Protein AF-A0AA95S4E1-F1 (afdb_monomer_lite)

Radius of gyration: 19.82 Å; chains: 1; bounding box: 50×32×58 Å

Foldseek 3Di:
DPQFKKAFCACVVNVVWAAHQDIWGFPDADPVQQWTWTQTPVRDIDIDHVVRIDRVNDGAKAWDDKDWPDDDDPPLLAQDWTKMKTAIPVRWIKIATEDEPSSLVSQLPPPDDPPNHDDDQQYDYFNDPDPVRVVVVCNVCRNRVNNPRNIGTDD

Secondary structure (DSSP, 8-state):
----EEEES--GGGTTT--TT-EEEEEEEETTTTEEEEE-TTS-EEEEEGGGEETT-PPPP-EEEEEESS-----TT----EEEEEEETTS-EEEEEEE-HHHHHHHHT-TT-SSSS---TTEEE-S-SSHHHHHHHHHHHHHTT-TTTT-EEE-

pLDDT: mean 93.57, std 6.06, range [49.16, 98.38]

Structure (mmCIF, N/CA/C/O backbone):
data_AF-A0AA95S4E1-F1
#
_entry.id   AF-A0AA95S4E1-F1
#
loop_
_atom_site.group_PDB
_atom_site.id
_atom_site.type_symbol
_atom_site.label_atom_id
_atom_site.label_alt_id
_atom_site.label_comp_id
_atom_site.label_asym_id
_atom_site.label_entity_id
_atom_site.label_seq_id
_atom_site.pdbx_PDB_ins_code
_atom_site.Cartn_x
_atom_site.Cartn_y
_atom_site.Cartn_z
_atom_site.occupancy
_atom_site.B_iso_or_equiv
_atom_site.auth_seq_id
_atom_site.auth_comp_id
_atom_site.auth_asym_id
_atom_site.auth_atom_id
_atom_site.pdbx_PDB_model_num
ATOM 1 N N . MET A 1 1 ? -25.341 0.374 25.960 1.00 49.16 1 MET A N 1
ATOM 2 C CA . MET A 1 1 ? -24.012 0.769 25.452 1.00 49.16 1 MET A CA 1
ATOM 3 C C . MET A 1 1 ? -23.365 -0.457 24.851 1.00 49.16 1 MET A C 1
ATOM 5 O O . MET A 1 1 ? -23.233 -1.455 25.551 1.00 49.16 1 MET A O 1
ATOM 9 N N . ILE A 1 2 ? -23.026 -0.402 23.566 1.00 60.78 2 ILE A N 1
ATOM 10 C CA . ILE A 1 2 ? -22.248 -1.452 22.912 1.00 60.78 2 ILE A CA 1
ATOM 11 C C . ILE A 1 2 ? -20.802 -1.240 23.361 1.00 60.78 2 ILE A C 1
ATOM 13 O O . ILE A 1 2 ? -20.170 -0.269 22.970 1.00 60.78 2 ILE A O 1
ATOM 17 N N . ASN A 1 3 ? -20.281 -2.097 24.237 1.00 65.25 3 ASN A N 1
ATOM 18 C CA . ASN A 1 3 ? -18.915 -1.953 24.749 1.00 65.25 3 ASN A CA 1
ATOM 19 C C . ASN A 1 3 ? -17.916 -2.656 23.817 1.00 65.25 3 ASN A C 1
ATOM 21 O O . ASN A 1 3 ? -17.170 -3.540 24.230 1.00 65.25 3 ASN A O 1
ATOM 25 N N . LYS A 1 4 ? -17.988 -2.317 22.527 1.00 86.81 4 LYS A N 1
ATOM 26 C CA . LYS A 1 4 ? -17.186 -2.918 21.464 1.00 86.81 4 LYS A CA 1
ATOM 27 C C . LYS A 1 4 ? -16.252 -1.859 20.900 1.00 86.81 4 LYS A C 1
ATOM 29 O O . LYS A 1 4 ? -16.695 -0.766 20.550 1.00 86.81 4 LYS A O 1
ATOM 34 N N . ASN A 1 5 ? -14.975 -2.200 20.806 1.00 92.56 5 ASN A N 1
ATOM 35 C CA . ASN A 1 5 ? -14.013 -1.411 20.057 1.00 92.56 5 ASN A CA 1
ATOM 36 C C . ASN A 1 5 ? -13.875 -1.985 18.645 1.00 92.56 5 ASN A C 1
ATOM 38 O O . ASN A 1 5 ? -14.090 -3.177 18.419 1.00 92.56 5 ASN A O 1
ATOM 42 N N . ILE A 1 6 ? -13.532 -1.119 17.701 1.00 95.75 6 ILE A N 1
ATOM 43 C CA . ILE A 1 6 ? -13.191 -1.480 16.325 1.00 95.75 6 ILE A CA 1
ATOM 44 C C . ILE A 1 6 ? -11.922 -0.737 15.924 1.00 95.75 6 ILE A C 1
ATOM 46 O O . ILE A 1 6 ? -11.652 0.348 16.438 1.00 95.75 6 ILE A O 1
ATOM 50 N N . VAL A 1 7 ? -11.131 -1.318 15.031 1.00 96.81 7 VAL A N 1
ATOM 51 C CA . VAL A 1 7 ? -9.879 -0.711 14.556 1.00 96.81 7 VAL A CA 1
ATOM 52 C C . VAL A 1 7 ? -10.110 -0.132 13.168 1.00 96.81 7 VAL A C 1
ATOM 54 O O . VAL A 1 7 ? -10.686 -0.808 12.322 1.00 96.81 7 VAL A O 1
ATOM 57 N N . CYS A 1 8 ? -9.695 1.112 12.925 1.00 96.81 8 CYS A N 1
ATOM 58 C CA . CYS A 1 8 ? -9.746 1.697 11.584 1.00 96.81 8 CYS A CA 1
ATOM 59 C C . CYS A 1 8 ? -8.775 0.952 10.663 1.00 96.81 8 CYS A C 1
ATOM 61 O O . CYS A 1 8 ? -7.567 0.967 10.888 1.00 96.81 8 CYS A O 1
ATOM 63 N N . ARG A 1 9 ? -9.319 0.297 9.640 1.00 96.19 9 ARG A N 1
ATOM 64 C CA . ARG A 1 9 ? -8.575 -0.406 8.598 1.00 96.19 9 ARG A CA 1
ATOM 65 C C . ARG A 1 9 ? -8.090 0.593 7.554 1.00 96.19 9 ARG A C 1
ATOM 67 O O . ARG A 1 9 ? -6.893 0.754 7.399 1.00 96.19 9 ARG A O 1
ATOM 74 N N . THR A 1 10 ? -8.989 1.326 6.905 1.00 96.56 10 THR A N 1
ATOM 75 C CA . THR A 1 10 ? -8.629 2.403 5.966 1.00 96.56 10 THR A CA 1
ATOM 76 C C . THR A 1 10 ? -9.422 3.665 6.297 1.00 96.56 10 THR A C 1
ATOM 78 O O . THR A 1 10 ? -10.640 3.583 6.477 1.00 96.56 10 THR A O 1
ATOM 81 N N . PRO A 1 11 ? -8.782 4.842 6.383 1.00 94.69 11 PRO A N 1
ATOM 82 C CA . PRO A 1 11 ? -9.493 6.086 6.594 1.00 94.69 11 PRO A CA 1
ATOM 83 C C . PRO A 1 11 ? -10.194 6.574 5.319 1.00 94.69 11 PRO A C 1
ATOM 85 O O . PRO A 1 11 ? -11.241 7.214 5.423 1.00 94.69 11 PRO A O 1
ATOM 88 N N . GLY A 1 12 ? -9.656 6.279 4.128 1.00 92.50 12 GLY A N 1
ATOM 89 C CA . GLY A 1 12 ? -10.152 6.776 2.845 1.00 92.50 12 GLY A CA 1
ATOM 90 C C . GLY A 1 12 ? -10.451 8.279 2.867 1.00 92.50 12 GLY A C 1
ATOM 91 O O . GLY A 1 12 ? -9.686 9.098 3.383 1.00 92.50 12 GLY A O 1
ATOM 92 N N . VAL A 1 13 ? -11.642 8.653 2.390 1.00 93.94 13 VAL A N 1
ATOM 93 C CA . VAL A 1 13 ? -12.132 10.048 2.394 1.00 93.94 13 VAL A CA 1
ATOM 94 C C . VAL A 1 13 ? -12.360 10.639 3.795 1.00 93.94 13 VAL A C 1
ATOM 96 O O . VAL A 1 13 ? -12.687 11.818 3.924 1.00 93.94 13 VAL A O 1
ATOM 99 N N . TYR A 1 14 ? -12.213 9.843 4.855 1.00 94.81 14 TYR A N 1
ATOM 100 C CA . TYR A 1 14 ? -12.428 10.240 6.244 1.00 94.81 14 TYR A CA 1
ATOM 101 C C . TYR A 1 14 ? -11.130 10.467 7.032 1.00 94.81 14 TYR A C 1
ATOM 103 O O . TYR A 1 14 ? -11.178 10.550 8.262 1.00 94.81 14 TYR A O 1
ATOM 111 N N . SER A 1 15 ? -9.989 10.616 6.356 1.00 92.69 15 SER A N 1
ATOM 112 C CA . SER A 1 15 ? -8.664 10.829 6.966 1.00 92.69 15 SER A CA 1
ATOM 113 C C . SER A 1 15 ? -8.557 12.039 7.903 1.00 92.69 15 SER A C 1
ATOM 115 O O . SER A 1 15 ? -7.720 12.049 8.799 1.00 92.69 15 SER A O 1
ATOM 117 N N . GLU A 1 16 ? -9.452 13.024 7.799 1.00 91.75 16 GLU A N 1
ATOM 118 C CA . GLU A 1 16 ? -9.543 14.136 8.763 1.00 91.75 16 GLU A CA 1
ATOM 119 C C . GLU A 1 16 ? -10.233 13.768 10.096 1.00 91.75 16 GLU A C 1
ATOM 121 O O . GLU A 1 16 ? -10.251 14.555 11.048 1.00 91.75 16 GLU A O 1
ATOM 126 N N . GLY A 1 17 ? -10.910 12.619 10.152 1.00 93.31 17 GLY A N 1
ATOM 127 C CA . GLY A 1 17 ? -11.744 12.199 11.279 1.00 93.31 17 GLY A CA 1
ATOM 128 C C . GLY A 1 17 ? -11.300 10.903 11.947 1.00 93.31 17 GLY A C 1
ATOM 129 O O . GLY A 1 17 ? -11.535 10.752 13.149 1.00 93.31 17 GLY A O 1
ATOM 130 N N . ILE A 1 18 ? -10.686 9.995 11.189 1.00 96.06 18 ILE A N 1
ATOM 131 C CA . ILE A 1 18 ? -10.184 8.712 11.675 1.00 96.06 18 ILE A CA 1
ATOM 132 C C . ILE A 1 18 ? -8.785 8.437 11.119 1.00 96.06 18 ILE A C 1
ATOM 134 O O . ILE A 1 18 ? -8.499 8.671 9.951 1.00 96.06 18 ILE A O 1
ATOM 138 N N . THR A 1 19 ? -7.935 7.884 11.970 1.00 95.50 19 THR A N 1
ATOM 139 C CA . THR A 1 19 ? -6.582 7.411 11.665 1.00 95.50 19 THR A CA 1
ATOM 140 C C . THR A 1 19 ? -6.540 5.883 11.550 1.00 95.50 19 THR A C 1
ATOM 142 O O . THR A 1 19 ? -7.093 5.205 12.424 1.00 95.50 19 THR A O 1
ATOM 145 N N . ARG A 1 20 ? -5.866 5.345 10.516 1.00 95.31 20 ARG A N 1
ATOM 146 C CA . ARG A 1 20 ? -5.577 3.904 10.335 1.00 95.31 20 ARG A CA 1
ATOM 147 C C . ARG A 1 20 ? -4.907 3.304 11.577 1.00 95.31 20 ARG A C 1
ATOM 149 O O . ARG A 1 20 ? -4.127 3.966 12.254 1.00 95.31 20 ARG A O 1
ATOM 156 N N . GLY A 1 21 ? -5.252 2.065 11.916 1.00 95.06 21 GLY A N 1
ATOM 157 C CA . GLY A 1 21 ? -4.713 1.317 13.056 1.00 95.06 21 GLY A CA 1
ATOM 158 C C . GLY A 1 21 ? -5.213 1.770 14.430 1.00 95.06 21 GLY A C 1
ATOM 159 O O . GLY A 1 21 ? -5.085 1.034 15.409 1.00 95.06 21 GLY A O 1
ATOM 160 N N . LYS A 1 22 ? -5.841 2.948 14.537 1.00 95.62 22 LYS A N 1
ATOM 161 C CA . LYS A 1 22 ? -6.393 3.429 15.803 1.00 95.62 22 LYS A CA 1
ATOM 162 C C . LYS A 1 22 ? -7.686 2.693 16.158 1.00 95.62 22 LYS A C 1
ATOM 164 O O . LYS A 1 22 ? -8.530 2.418 15.304 1.00 95.62 22 LYS A O 1
ATOM 169 N N . SER A 1 23 ? -7.834 2.395 17.446 1.00 95.94 23 SER A N 1
ATOM 170 C CA . SER A 1 23 ? -9.033 1.786 18.017 1.00 95.94 23 SER A CA 1
ATOM 171 C C . SER A 1 23 ? -10.055 2.857 18.407 1.00 95.94 23 SER A C 1
ATOM 173 O O . SER A 1 23 ? -9.703 3.856 19.038 1.00 95.94 23 SER A O 1
ATOM 175 N N . TYR A 1 24 ? -11.319 2.633 18.060 1.00 95.81 24 TYR A N 1
ATOM 176 C CA . TYR A 1 24 ? -12.438 3.519 18.364 1.00 95.81 24 TYR A CA 1
ATOM 177 C C . TYR A 1 24 ? -13.523 2.767 19.117 1.00 95.81 24 TYR A C 1
ATOM 179 O O . TYR A 1 24 ? -13.883 1.642 18.764 1.00 95.81 24 TYR A O 1
ATOM 187 N N . GLN A 1 25 ? -14.079 3.424 20.132 1.00 94.06 25 GLN A N 1
ATOM 188 C CA . GLN A 1 25 ? -15.244 2.921 20.844 1.00 94.06 25 GLN A CA 1
ATOM 189 C C . GLN A 1 25 ? -16.501 3.130 19.999 1.00 94.06 25 GLN A C 1
ATOM 191 O O . GLN A 1 25 ? -16.790 4.249 19.558 1.00 94.06 25 GLN A O 1
ATOM 196 N N . VAL A 1 26 ? -17.266 2.056 19.814 1.00 95.25 26 VAL A N 1
ATOM 197 C CA . VAL A 1 26 ? -18.555 2.104 19.129 1.00 95.25 26 VAL A CA 1
ATOM 198 C C . VAL A 1 26 ? -19.602 2.721 20.049 1.00 95.25 26 VAL A C 1
ATOM 200 O O . VAL A 1 26 ? -19.834 2.254 21.162 1.00 95.25 26 VAL A O 1
ATOM 203 N N . ILE A 1 27 ? -20.247 3.779 19.570 1.00 95.88 27 ILE A N 1
ATOM 204 C CA . ILE A 1 27 ? -21.348 4.445 20.269 1.00 95.88 27 ILE A CA 1
ATOM 205 C C . ILE A 1 27 ? -22.684 3.848 19.834 1.00 95.88 27 ILE A C 1
ATOM 207 O O . ILE A 1 27 ? -23.558 3.646 20.677 1.00 95.88 27 ILE A O 1
ATOM 211 N N . ASP A 1 28 ? -22.823 3.563 18.538 1.00 95.00 28 ASP A N 1
ATOM 212 C CA . ASP A 1 28 ? -24.052 3.046 17.937 1.00 95.00 28 ASP A CA 1
ATOM 213 C C . ASP A 1 28 ? -23.768 2.272 16.637 1.00 95.00 28 ASP A C 1
ATOM 215 O O . ASP A 1 28 ? -22.722 2.481 16.016 1.00 95.00 28 ASP A O 1
ATOM 219 N N . ILE A 1 29 ? -24.686 1.392 16.226 1.00 94.25 29 ILE A N 1
ATOM 220 C CA . ILE A 1 29 ? -24.594 0.595 14.990 1.00 94.25 29 ILE A CA 1
ATOM 221 C C . ILE A 1 29 ? -25.940 0.639 14.265 1.00 94.25 29 ILE A C 1
ATOM 223 O O . ILE A 1 29 ? -26.964 0.287 14.844 1.00 94.25 29 ILE A O 1
ATOM 227 N N . ASN A 1 30 ? -25.915 1.000 12.983 1.00 94.44 30 ASN A N 1
ATOM 228 C CA . ASN A 1 30 ? -27.035 0.814 12.069 1.00 94.44 30 ASN A CA 1
ATOM 229 C C . ASN A 1 30 ? -26.723 -0.390 11.172 1.00 94.44 30 ASN A C 1
ATOM 231 O O . ASN A 1 30 ? -25.946 -0.272 10.226 1.00 94.44 30 ASN A O 1
ATOM 235 N N . ALA A 1 31 ? -27.294 -1.548 11.507 1.00 88.56 31 ALA A N 1
ATOM 236 C CA . ALA A 1 31 ? -27.052 -2.792 10.779 1.00 88.56 31 ALA A CA 1
ATOM 237 C C . ALA A 1 31 ? -27.714 -2.815 9.393 1.00 88.56 31 ALA A C 1
ATOM 239 O O . ALA A 1 31 ? -27.221 -3.506 8.513 1.00 88.56 31 ALA A O 1
ATOM 240 N N . ASP A 1 32 ? -28.791 -2.051 9.185 1.00 92.69 32 ASP A N 1
ATOM 241 C CA . ASP A 1 32 ? -29.504 -2.032 7.901 1.00 92.69 32 ASP A CA 1
ATOM 242 C C . ASP A 1 32 ? -28.710 -1.285 6.816 1.00 92.69 32 ASP A C 1
ATOM 244 O O . ASP A 1 32 ? -28.848 -1.570 5.629 1.00 92.69 32 ASP A O 1
ATOM 248 N N . GLU A 1 33 ? -27.864 -0.335 7.223 1.00 94.12 33 GLU A N 1
ATOM 249 C CA . GLU A 1 33 ? -27.028 0.477 6.327 1.00 94.12 33 GLU A CA 1
ATOM 250 C C . GLU A 1 33 ? -25.533 0.128 6.411 1.00 94.12 33 GLU A C 1
ATOM 252 O O . GLU A 1 33 ? -24.715 0.798 5.785 1.00 94.12 33 GLU A O 1
ATOM 257 N N . ASP A 1 34 ? -25.158 -0.883 7.202 1.00 95.31 34 ASP A N 1
ATOM 258 C CA . ASP A 1 34 ? -23.763 -1.222 7.510 1.00 95.31 34 ASP A CA 1
ATOM 259 C C . ASP A 1 34 ? -22.938 -0.015 8.002 1.00 95.31 34 ASP A C 1
ATOM 261 O O . ASP A 1 34 ? -21.786 0.192 7.612 1.00 95.31 34 ASP A O 1
ATOM 265 N N . MET A 1 35 ? -23.516 0.794 8.896 1.00 96.69 35 MET A N 1
ATOM 266 C CA . MET A 1 35 ? -22.883 2.002 9.435 1.00 96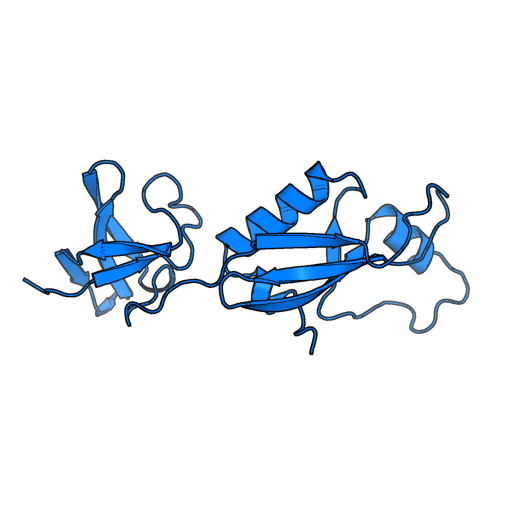.69 35 MET A CA 1
ATOM 267 C C . MET A 1 35 ? -22.588 1.877 10.931 1.00 96.69 35 MET A C 1
ATOM 269 O O . MET A 1 35 ? -23.347 1.299 11.712 1.00 96.69 35 MET A O 1
ATOM 273 N N . VAL A 1 36 ? -21.506 2.516 11.366 1.00 95.88 36 VAL A N 1
ATOM 274 C CA . VAL A 1 36 ? -21.103 2.618 12.769 1.00 95.88 36 VAL A CA 1
ATOM 275 C C . VAL A 1 36 ? -20.915 4.066 13.187 1.00 95.88 36 VAL A C 1
ATOM 277 O O . VAL A 1 36 ? -20.345 4.876 12.455 1.00 95.88 36 VAL A O 1
ATOM 280 N N . ARG A 1 37 ? -21.383 4.406 14.389 1.00 96.44 37 ARG A N 1
ATOM 281 C CA . ARG A 1 37 ? -21.176 5.722 14.988 1.00 96.44 37 ARG A CA 1
ATOM 282 C C . ARG A 1 37 ? -20.066 5.664 16.019 1.00 96.44 37 ARG A C 1
ATOM 284 O O . ARG A 1 37 ? -20.124 4.868 16.955 1.00 96.44 37 ARG A O 1
ATOM 291 N N . LEU A 1 38 ? -19.096 6.561 15.896 1.00 96.00 38 LEU A N 1
ATOM 292 C CA . LEU A 1 38 ? -17.942 6.632 16.794 1.00 96.00 38 LEU A CA 1
ATOM 293 C C . LEU A 1 38 ? -17.531 8.072 17.094 1.00 96.00 38 LEU A C 1
ATOM 295 O O . LEU A 1 38 ? -17.940 9.019 16.411 1.00 96.00 38 LEU A O 1
ATOM 299 N N . LYS A 1 39 ? -16.714 8.231 18.138 1.00 96.25 39 LYS A N 1
ATOM 300 C CA . LYS A 1 39 ? -16.052 9.495 18.470 1.00 96.25 39 LYS A CA 1
ATOM 301 C C . LYS A 1 39 ? -14.737 9.597 17.699 1.00 96.25 39 LYS A C 1
ATOM 303 O O . LYS A 1 39 ? -13.824 8.818 17.938 1.00 96.25 39 LYS A O 1
ATOM 308 N N . CYS A 1 40 ? -14.678 10.558 16.786 1.00 94.31 40 CYS A N 1
ATOM 309 C CA . CYS A 1 40 ? -13.558 10.842 15.892 1.00 94.31 40 CYS A CA 1
ATOM 310 C C . CYS A 1 40 ? -12.336 11.377 16.652 1.00 94.31 40 CYS A C 1
ATOM 312 O O . CYS A 1 40 ? -12.445 11.814 17.802 1.00 94.31 40 CYS A O 1
ATOM 314 N N . ASP A 1 41 ? -11.205 11.474 15.956 1.00 96.12 41 ASP A N 1
ATOM 315 C CA . ASP A 1 41 ? -9.952 12.040 16.475 1.00 96.12 41 ASP A CA 1
ATOM 316 C C . ASP A 1 41 ? -10.093 13.496 16.934 1.00 96.12 41 ASP A C 1
ATOM 318 O O . ASP A 1 41 ? -9.543 13.896 17.958 1.00 96.12 41 ASP A O 1
ATOM 322 N N . ASN A 1 42 ? -10.928 14.269 16.241 1.00 92.56 42 ASN A N 1
ATOM 323 C CA . ASN A 1 42 ? -11.286 15.643 16.608 1.00 92.56 42 ASN A CA 1
ATOM 324 C C . ASN A 1 42 ? -12.380 15.739 17.695 1.00 92.56 42 ASN A C 1
ATOM 326 O O . ASN A 1 42 ? -12.925 16.814 17.946 1.00 92.56 42 ASN A O 1
ATOM 330 N N . GLY A 1 43 ? -12.761 14.616 18.307 1.00 92.75 43 GLY A N 1
ATOM 331 C CA . GLY A 1 43 ? -13.753 14.535 19.377 1.00 92.75 43 GLY A CA 1
ATOM 332 C C . GLY A 1 43 ? -15.218 14.592 18.934 1.00 92.75 43 GLY A C 1
ATOM 333 O O . GLY A 1 43 ? -16.097 14.449 19.788 1.00 92.75 43 GLY A O 1
ATOM 334 N N . ARG A 1 44 ? -15.513 14.771 17.638 1.00 94.00 44 ARG A N 1
ATOM 335 C CA . ARG A 1 44 ? -16.888 14.799 17.106 1.00 94.00 44 ARG A CA 1
ATOM 336 C C . ARG A 1 44 ? -17.464 13.389 16.961 1.00 94.00 44 ARG A C 1
ATOM 338 O O . ARG A 1 44 ? -16.734 12.437 16.718 1.00 94.00 44 ARG A O 1
ATOM 345 N N . LEU A 1 45 ? -18.785 13.257 17.054 1.00 95.88 45 LEU A N 1
ATOM 346 C CA . LEU A 1 45 ? -19.487 12.006 16.752 1.00 95.88 45 LEU A CA 1
ATOM 347 C C . LEU A 1 45 ? -19.915 11.990 15.283 1.00 95.88 45 LEU A C 1
ATOM 349 O O . LEU A 1 45 ? -20.629 12.899 14.858 1.00 95.88 45 LEU A O 1
ATOM 353 N N . LYS A 1 46 ? -19.531 10.959 14.528 1.00 96.25 46 LYS A N 1
ATOM 354 C CA . LYS A 1 46 ? -19.932 10.778 13.123 1.00 96.25 46 LYS A CA 1
ATOM 355 C C . LYS A 1 46 ? -20.252 9.314 12.825 1.00 96.25 46 LYS A C 1
ATOM 357 O O . LYS A 1 46 ? -19.807 8.428 13.553 1.00 96.25 46 LYS A O 1
ATOM 362 N N . TRP A 1 47 ? -21.050 9.108 11.781 1.00 96.88 47 TRP A N 1
ATOM 363 C CA . TRP A 1 47 ? -21.342 7.803 11.196 1.00 96.88 47 TRP A CA 1
ATOM 364 C C . TRP A 1 47 ? -20.342 7.492 10.082 1.00 96.88 47 TRP A C 1
ATOM 366 O O . TRP A 1 47 ? -19.997 8.389 9.311 1.00 96.88 47 TRP A O 1
ATOM 376 N N . PHE A 1 48 ? -19.912 6.237 10.000 1.00 96.88 48 PHE A N 1
ATOM 377 C CA . PHE A 1 48 ? -18.971 5.731 9.004 1.00 96.88 48 PHE A CA 1
ATOM 378 C C . PHE A 1 48 ? -19.421 4.358 8.496 1.00 96.88 48 PHE A C 1
ATOM 380 O O . PHE A 1 48 ? -19.979 3.602 9.292 1.00 96.88 48 PHE A O 1
ATOM 387 N N . PRO A 1 49 ? -19.138 3.997 7.236 1.00 96.50 49 PRO A N 1
ATOM 388 C CA . PRO A 1 49 ? -19.360 2.636 6.760 1.00 96.50 49 PRO A CA 1
ATOM 389 C C . PRO A 1 49 ? -18.474 1.634 7.510 1.00 96.50 49 PRO A C 1
ATOM 391 O O . PRO A 1 49 ? -17.293 1.894 7.754 1.00 96.50 49 PRO A O 1
ATOM 394 N N . LEU A 1 50 ? -19.025 0.468 7.848 1.00 95.50 50 LEU A N 1
ATOM 395 C CA . LEU A 1 50 ? -18.314 -0.609 8.545 1.00 95.50 50 LEU A CA 1
ATOM 396 C C . LEU A 1 50 ? -17.113 -1.139 7.751 1.00 95.50 50 LEU A C 1
ATOM 398 O O . LEU A 1 50 ? -16.154 -1.608 8.358 1.00 95.50 50 LEU A O 1
ATOM 402 N N . SER A 1 51 ? -17.124 -1.015 6.420 1.00 94.94 51 SER A N 1
ATOM 403 C CA . SER A 1 51 ? -16.027 -1.430 5.532 1.00 94.94 51 SER A CA 1
ATOM 404 C C . SER A 1 51 ? -14.685 -0.753 5.836 1.00 94.94 51 SER A C 1
ATOM 406 O O . SER A 1 51 ? -13.637 -1.305 5.505 1.00 94.94 51 SER A O 1
ATOM 408 N N . HIS A 1 52 ?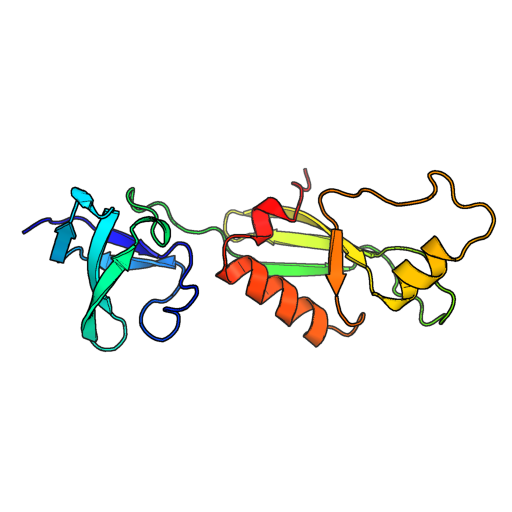 -14.696 0.406 6.501 1.00 96.38 52 HIS A N 1
ATOM 409 C CA . HIS A 1 52 ? -13.488 1.114 6.929 1.00 96.38 52 HIS A CA 1
ATOM 410 C C . HIS A 1 52 ? -12.835 0.518 8.184 1.00 96.38 52 HIS A C 1
ATOM 412 O O . HIS A 1 52 ? -11.778 0.996 8.594 1.00 96.38 52 HIS A O 1
ATOM 418 N N . PHE A 1 53 ? -13.426 -0.502 8.817 1.00 96.00 53 PHE A N 1
ATOM 419 C CA . PHE A 1 53 ? -12.986 -0.991 10.123 1.00 96.00 53 PHE A CA 1
ATOM 420 C C . PHE A 1 53 ? -12.844 -2.512 10.197 1.00 96.00 53 PHE A C 1
ATOM 422 O O . PHE A 1 53 ? -13.665 -3.272 9.689 1.00 96.00 53 PHE A O 1
ATOM 429 N N . ASN A 1 54 ? -11.860 -2.957 10.974 1.00 94.56 54 ASN A N 1
ATOM 430 C CA . ASN A 1 54 ? -11.770 -4.326 11.458 1.00 94.56 54 ASN A CA 1
ATOM 431 C C . ASN A 1 54 ? -12.699 -4.488 12.667 1.00 94.56 54 ASN A C 1
ATOM 433 O O . ASN A 1 54 ? -12.368 -4.128 13.804 1.00 94.56 54 ASN A O 1
ATOM 437 N N . VAL A 1 55 ? -13.887 -5.046 12.427 1.00 89.06 55 VAL A N 1
ATOM 438 C CA . VAL A 1 55 ? -14.932 -5.211 13.452 1.00 89.06 55 VAL A CA 1
ATOM 439 C C . VAL A 1 55 ? -14.560 -6.190 14.569 1.00 89.06 55 VAL A C 1
ATOM 441 O O . VAL A 1 55 ? -15.189 -6.163 15.625 1.00 89.06 55 VAL A O 1
ATOM 444 N N . ASN A 1 56 ? -13.546 -7.033 14.367 1.00 87.56 56 ASN A N 1
ATOM 445 C CA . ASN A 1 56 ? -13.041 -7.982 15.365 1.00 87.56 56 ASN A CA 1
ATOM 446 C C . ASN A 1 56 ? -11.911 -7.404 16.230 1.00 87.56 56 ASN A C 1
ATOM 448 O O . ASN A 1 56 ? -11.312 -8.132 17.013 1.00 87.56 56 ASN A O 1
ATOM 452 N N . SER A 1 57 ? -11.622 -6.101 16.108 1.00 86.00 57 SER A N 1
ATOM 453 C CA . SER A 1 57 ? -10.464 -5.454 16.747 1.00 86.00 57 SER A CA 1
ATOM 454 C C . SER A 1 57 ? -9.106 -6.034 16.329 1.00 86.00 57 SER A C 1
ATOM 456 O O . SER A 1 57 ? -8.118 -5.858 17.038 1.00 86.00 57 SER A O 1
ATOM 458 N N . GLU A 1 58 ? -9.040 -6.703 15.177 1.00 88.88 58 GLU A N 1
ATOM 459 C CA . GLU A 1 58 ? -7.769 -7.104 14.576 1.00 88.88 58 GLU A CA 1
ATOM 460 C C . GLU A 1 58 ? -6.966 -5.851 14.207 1.00 88.88 58 GLU A C 1
ATOM 462 O O . GLU A 1 58 ? -7.512 -4.885 13.661 1.00 88.88 58 GLU A O 1
ATOM 467 N N . GLY A 1 59 ? -5.673 -5.862 14.537 1.00 90.12 59 GLY A N 1
ATOM 468 C CA . GLY A 1 59 ? -4.749 -4.793 14.168 1.00 90.12 59 GLY A CA 1
ATOM 469 C C . GLY A 1 59 ? -4.593 -4.659 12.652 1.00 90.12 59 GLY A C 1
ATOM 470 O O . GLY A 1 59 ? -5.091 -5.478 11.881 1.00 90.12 59 GLY A O 1
ATOM 471 N N . VAL A 1 60 ? -3.887 -3.615 12.228 1.00 94.38 60 VAL A N 1
ATOM 472 C CA . VAL A 1 60 ? -3.492 -3.432 10.827 1.00 94.38 60 VAL A CA 1
ATOM 473 C C . VAL A 1 60 ? -2.028 -3.813 10.652 1.00 94.38 60 VAL A C 1
ATOM 475 O O . VAL A 1 60 ? -1.220 -3.667 11.571 1.00 94.38 60 VAL A O 1
ATOM 478 N N . ILE A 1 61 ? -1.699 -4.306 9.464 1.00 95.25 61 ILE A N 1
ATOM 479 C CA . ILE A 1 61 ? -0.318 -4.522 9.046 1.00 95.25 61 ILE A CA 1
ATOM 480 C C . ILE A 1 61 ? 0.109 -3.263 8.292 1.00 95.25 61 ILE A C 1
ATOM 482 O O . ILE A 1 61 ? -0.602 -2.807 7.394 1.00 95.25 61 ILE A O 1
ATOM 486 N N . ASP A 1 62 ? 1.249 -2.704 8.682 1.00 95.69 62 ASP A N 1
ATOM 487 C CA . ASP A 1 62 ? 1.796 -1.475 8.117 1.00 95.69 62 ASP A CA 1
ATOM 488 C C . ASP A 1 62 ? 3.179 -1.720 7.519 1.00 95.69 62 ASP A C 1
ATOM 490 O O . ASP A 1 62 ? 3.961 -2.536 8.0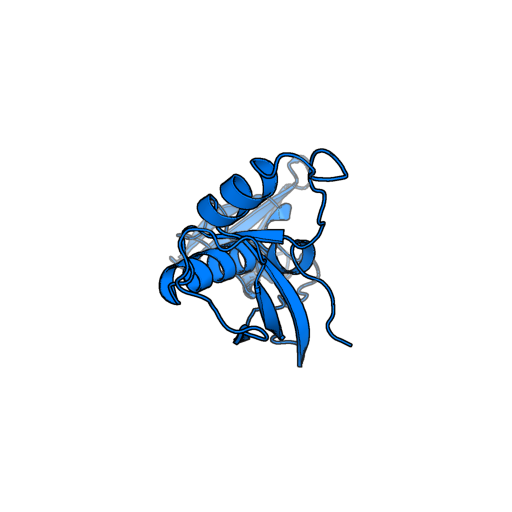17 1.00 95.69 62 ASP A O 1
ATOM 494 N N . LEU A 1 63 ? 3.487 -0.981 6.457 1.00 97.31 63 LEU A N 1
ATOM 495 C CA . LEU A 1 63 ? 4.828 -0.891 5.895 1.00 97.31 63 LEU A CA 1
ATOM 496 C C . LEU A 1 63 ? 5.780 -0.207 6.888 1.00 97.31 63 LEU A C 1
ATOM 498 O O . LEU A 1 63 ? 5.536 0.917 7.319 1.00 97.31 63 LEU A O 1
ATOM 502 N N . ILE A 1 64 ? 6.890 -0.868 7.217 1.00 97.81 64 ILE A N 1
ATOM 503 C CA . ILE A 1 64 ? 7.940 -0.324 8.094 1.00 97.81 64 ILE A CA 1
ATOM 504 C C . ILE A 1 64 ? 9.072 0.292 7.277 1.00 97.81 64 ILE A C 1
ATOM 506 O O . ILE A 1 64 ? 9.562 1.374 7.589 1.00 97.81 64 ILE A O 1
ATOM 510 N N . SER A 1 65 ? 9.521 -0.415 6.244 1.00 97.88 65 SER A N 1
ATOM 511 C CA . SER A 1 65 ? 10.621 0.022 5.387 1.00 97.88 65 SER A CA 1
ATOM 512 C C . SER A 1 65 ? 10.607 -0.725 4.064 1.00 97.88 65 SER A C 1
ATOM 514 O O . SER A 1 65 ? 10.081 -1.834 3.989 1.00 97.88 65 SER A O 1
ATOM 516 N N . TRP A 1 66 ? 11.279 -0.174 3.060 1.00 98.19 66 TRP A N 1
ATOM 517 C CA . TRP A 1 66 ? 11.538 -0.849 1.793 1.00 98.19 66 TRP A CA 1
ATOM 518 C C . TRP A 1 66 ? 12.941 -0.517 1.275 1.00 98.19 66 TRP A C 1
ATOM 520 O O . TRP A 1 66 ? 13.573 0.438 1.734 1.00 98.19 66 TRP A O 1
ATOM 530 N N . LYS A 1 67 ? 13.435 -1.315 0.329 1.00 97.44 67 LYS A N 1
ATOM 531 C CA . LYS A 1 67 ? 14.710 -1.098 -0.363 1.00 97.44 67 LYS A CA 1
ATOM 532 C C . LYS A 1 67 ? 14.612 -1.524 -1.824 1.00 97.44 67 LYS A C 1
ATOM 534 O O . LYS A 1 67 ? 13.749 -2.320 -2.177 1.00 97.44 67 LYS A O 1
ATOM 539 N N . PHE A 1 68 ? 15.521 -1.009 -2.641 1.00 97.12 68 PHE A N 1
ATOM 540 C CA . PHE A 1 68 ? 15.763 -1.546 -3.974 1.00 97.12 68 PHE A CA 1
ATOM 541 C C . PHE A 1 68 ? 16.555 -2.845 -3.895 1.00 97.12 68 PHE A C 1
ATOM 543 O O . PHE A 1 68 ? 17.525 -2.917 -3.136 1.00 97.12 68 PHE A O 1
ATOM 550 N N . ASP A 1 69 ? 16.148 -3.824 -4.696 1.00 96.88 69 ASP A N 1
ATOM 551 C CA . ASP A 1 69 ? 16.909 -5.054 -4.907 1.00 96.88 69 ASP A CA 1
ATOM 552 C C . ASP A 1 69 ? 17.736 -4.984 -6.202 1.00 96.88 69 ASP A C 1
ATOM 554 O O . ASP A 1 69 ? 18.812 -5.576 -6.267 1.00 96.88 69 ASP A O 1
ATOM 558 N N . ASP A 1 70 ? 17.299 -4.162 -7.166 1.00 94.81 70 ASP A N 1
ATOM 559 C CA . ASP A 1 70 ? 18.007 -3.894 -8.423 1.00 94.81 70 ASP A CA 1
ATOM 560 C C . ASP A 1 70 ? 18.618 -2.485 -8.489 1.00 94.81 70 ASP A C 1
ATOM 562 O O . ASP A 1 70 ? 18.139 -1.524 -7.876 1.00 94.81 70 ASP A O 1
ATOM 566 N N . GLU A 1 71 ? 19.652 -2.331 -9.320 1.00 93.62 71 GLU A N 1
ATOM 567 C CA . GLU A 1 71 ? 20.204 -1.020 -9.656 1.00 93.62 71 GLU A CA 1
ATOM 568 C C . GLU A 1 71 ? 19.277 -0.233 -10.594 1.00 93.62 71 GLU A C 1
ATOM 570 O O . GLU A 1 71 ? 18.767 -0.729 -11.600 1.00 93.62 71 GLU A O 1
ATOM 575 N N . VAL A 1 72 ? 19.104 1.057 -10.304 1.00 94.12 72 VAL A N 1
ATOM 576 C CA . VAL A 1 72 ? 18.316 1.956 -11.148 1.00 94.12 72 VAL A CA 1
ATOM 577 C C . VAL A 1 72 ? 19.221 2.617 -12.187 1.00 94.12 72 VAL A C 1
ATOM 579 O O . VAL A 1 72 ? 19.953 3.557 -11.884 1.00 94.12 72 VAL A O 1
ATOM 582 N N . SER A 1 73 ? 19.119 2.164 -13.436 1.00 92.50 73 SER A N 1
ATOM 583 C CA . SER A 1 73 ? 19.756 2.824 -14.581 1.00 92.50 73 SER A CA 1
ATOM 584 C C . SER A 1 73 ? 19.127 4.192 -14.897 1.00 92.50 73 SER A C 1
ATOM 586 O O . SER A 1 73 ? 17.900 4.345 -14.871 1.00 92.50 73 SER A O 1
ATOM 588 N N . ASN A 1 74 ? 19.981 5.159 -15.253 1.00 88.50 74 ASN A N 1
ATOM 589 C CA . ASN A 1 74 ? 19.602 6.478 -15.779 1.00 88.50 74 ASN A CA 1
ATOM 590 C C . ASN A 1 74 ? 19.487 6.502 -17.319 1.00 88.50 74 ASN A C 1
ATOM 592 O O . ASN A 1 74 ? 19.346 7.579 -17.898 1.00 88.50 74 ASN A O 1
ATOM 596 N N . ASP A 1 75 ? 19.589 5.352 -17.996 1.00 93.12 75 ASP A N 1
ATOM 597 C CA . ASP A 1 75 ? 19.394 5.271 -19.447 1.00 93.12 75 ASP A CA 1
ATOM 598 C C . ASP A 1 75 ? 17.931 5.607 -19.809 1.00 93.12 75 ASP A C 1
ATOM 600 O O . ASP A 1 75 ? 17.013 4.921 -19.348 1.00 93.12 75 ASP A O 1
ATOM 604 N N . PRO A 1 76 ? 17.674 6.633 -20.645 1.00 88.94 76 PRO A N 1
ATOM 605 C CA . PRO A 1 76 ? 16.320 6.980 -21.075 1.00 88.94 76 PRO A CA 1
ATOM 606 C C . PRO A 1 76 ? 15.635 5.891 -21.915 1.00 88.94 76 PRO A C 1
ATOM 608 O O . PRO A 1 76 ? 14.415 5.941 -22.073 1.00 88.94 76 PRO A O 1
ATOM 611 N N . ASN A 1 77 ? 16.385 4.925 -22.457 1.00 92.50 77 ASN A N 1
ATOM 612 C CA . ASN A 1 77 ? 15.864 3.786 -23.218 1.00 92.50 77 ASN A CA 1
ATOM 613 C C . ASN A 1 77 ? 15.731 2.513 -22.375 1.00 92.50 77 ASN A C 1
ATOM 615 O O . ASN A 1 77 ? 15.394 1.463 -22.922 1.00 92.50 77 ASN A O 1
ATOM 619 N N . GLU A 1 78 ? 15.985 2.594 -21.066 1.00 94.88 78 GLU A N 1
ATOM 620 C CA . GLU A 1 78 ? 15.844 1.458 -20.163 1.00 94.88 78 GLU A CA 1
ATOM 621 C C . GLU A 1 78 ? 14.432 0.861 -20.261 1.00 94.88 78 GLU A C 1
ATOM 623 O O . GLU A 1 7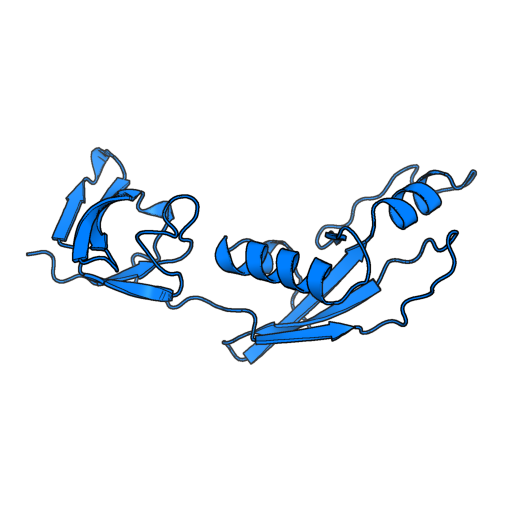8 ? 13.429 1.580 -20.365 1.00 94.88 78 GLU A O 1
ATOM 628 N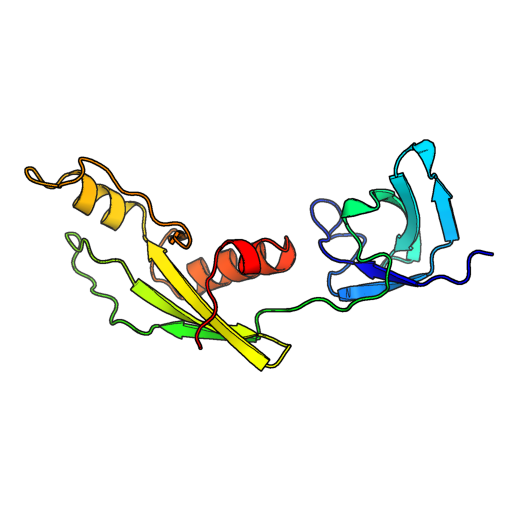 N . ILE A 1 79 ? 14.371 -0.468 -20.231 1.00 92.81 79 ILE A N 1
ATOM 629 C CA . ILE A 1 79 ? 13.133 -1.242 -20.329 1.00 92.81 79 ILE A CA 1
ATOM 630 C C . ILE A 1 79 ? 12.873 -2.070 -19.075 1.00 92.81 79 ILE A C 1
ATOM 632 O O . ILE A 1 79 ? 11.734 -2.481 -18.879 1.00 92.81 79 ILE A O 1
ATOM 636 N N . ASN A 1 80 ? 13.882 -2.306 -18.233 1.00 91.62 80 ASN A N 1
ATOM 637 C CA . ASN A 1 80 ? 13.768 -3.178 -17.070 1.00 91.62 80 ASN A CA 1
ATOM 638 C C . ASN A 1 80 ? 12.859 -2.579 -15.988 1.00 91.62 80 ASN A C 1
ATOM 640 O O . ASN A 1 80 ? 12.903 -1.375 -15.701 1.00 91.62 80 ASN A O 1
ATOM 644 N N . TRP A 1 81 ? 12.056 -3.432 -15.353 1.00 93.38 81 TRP A N 1
ATOM 645 C CA . TRP A 1 81 ? 11.447 -3.106 -14.065 1.00 93.38 81 TRP A CA 1
ATOM 646 C C . TRP A 1 81 ? 12.498 -3.132 -12.958 1.00 93.38 81 TRP A C 1
ATOM 648 O O . TRP A 1 81 ? 13.631 -3.549 -13.173 1.00 93.38 81 TRP A O 1
ATOM 658 N N . ILE A 1 82 ? 12.104 -2.654 -11.784 1.00 96.25 82 ILE A N 1
ATOM 659 C CA . ILE A 1 82 ? 12.934 -2.687 -10.585 1.00 96.25 82 ILE A CA 1
ATOM 660 C C . ILE A 1 82 ? 12.189 -3.452 -9.505 1.00 96.25 82 ILE A C 1
ATOM 662 O O . ILE A 1 82 ? 11.052 -3.101 -9.186 1.00 96.25 82 ILE A O 1
ATOM 666 N N . GLU A 1 83 ? 12.822 -4.465 -8.935 1.00 96.94 83 GLU A N 1
ATOM 667 C CA . GLU A 1 83 ? 12.320 -5.171 -7.766 1.00 96.94 83 GLU A CA 1
ATOM 668 C C . GLU A 1 83 ? 12.612 -4.379 -6.488 1.00 96.94 83 GLU A C 1
ATOM 670 O O . GLU A 1 83 ? 13.663 -3.741 -6.323 1.00 96.94 83 GLU A O 1
ATOM 675 N N . ILE A 1 84 ? 11.626 -4.373 -5.591 1.00 97.75 84 ILE A N 1
ATOM 676 C CA . ILE A 1 84 ? 11.780 -3.850 -4.239 1.00 97.75 84 ILE A CA 1
ATOM 677 C C . ILE A 1 84 ? 11.301 -4.867 -3.216 1.00 97.75 84 ILE A C 1
ATOM 679 O O . ILE A 1 84 ? 10.259 -5.504 -3.393 1.00 97.75 84 ILE A O 1
ATOM 683 N N . SER A 1 85 ? 12.012 -4.912 -2.098 1.00 98.19 85 SER A N 1
ATOM 684 C CA . SER A 1 85 ? 11.656 -5.683 -0.915 1.00 98.19 85 SER A CA 1
ATOM 685 C C . SER A 1 85 ? 11.172 -4.753 0.188 1.00 98.19 85 SER A C 1
ATOM 687 O O . SER A 1 85 ? 11.663 -3.633 0.351 1.00 98.19 85 SER A O 1
ATOM 689 N N . MET A 1 86 ? 10.213 -5.228 0.970 1.00 98.25 86 MET A N 1
ATOM 690 C CA . MET A 1 86 ? 9.502 -4.503 2.015 1.00 98.25 86 MET A CA 1
ATOM 691 C C . MET A 1 86 ? 9.495 -5.306 3.307 1.00 98.25 86 MET A C 1
ATOM 693 O O . MET A 1 86 ? 9.362 -6.528 3.291 1.00 98.25 86 MET A O 1
ATOM 697 N N . LYS A 1 87 ? 9.550 -4.594 4.431 1.00 98.38 87 LYS A N 1
ATOM 698 C CA . LYS A 1 87 ? 9.360 -5.148 5.768 1.00 98.38 87 LYS A CA 1
ATOM 699 C C . LYS A 1 87 ? 8.062 -4.626 6.362 1.00 98.38 87 LYS A C 1
ATOM 701 O O . LYS A 1 87 ? 7.844 -3.413 6.382 1.00 98.38 87 LYS A O 1
ATOM 706 N N . MET A 1 88 ? 7.244 -5.533 6.878 1.00 97.81 88 MET A N 1
ATOM 707 C CA . MET A 1 88 ? 5.939 -5.232 7.457 1.00 97.81 88 MET A CA 1
ATOM 708 C C . MET A 1 88 ? 5.980 -5.242 8.992 1.00 97.81 88 MET A C 1
ATOM 710 O O . MET A 1 88 ? 6.895 -5.794 9.612 1.00 97.81 88 MET A O 1
ATOM 714 N N . SER A 1 89 ? 4.985 -4.617 9.623 1.00 96.88 89 SER A N 1
ATOM 715 C CA . SER A 1 89 ? 4.899 -4.471 11.083 1.00 96.88 89 SER A CA 1
ATOM 716 C C . SER A 1 89 ? 4.666 -5.787 11.829 1.00 96.88 89 SER A C 1
ATOM 718 O O . SER A 1 89 ? 5.038 -5.898 12.996 1.00 96.88 89 SER A O 1
ATOM 720 N N . ASP A 1 90 ? 4.108 -6.797 11.161 1.00 95.56 90 ASP A N 1
ATOM 721 C CA . ASP A 1 90 ? 3.947 -8.159 11.683 1.00 95.56 90 ASP A CA 1
ATOM 722 C C . ASP A 1 90 ? 5.226 -9.010 11.554 1.00 95.56 90 ASP A C 1
ATOM 724 O O . ASP A 1 90 ? 5.245 -10.178 11.938 1.00 95.56 90 ASP A O 1
ATOM 728 N N . GLY A 1 91 ? 6.305 -8.420 11.032 1.00 96.56 91 GLY A N 1
ATOM 729 C CA . GLY A 1 91 ? 7.577 -9.086 10.788 1.00 96.56 91 GLY A CA 1
ATOM 730 C C . GLY A 1 91 ? 7.644 -9.840 9.462 1.00 96.56 91 GLY A C 1
ATOM 731 O O . GLY A 1 91 ? 8.717 -10.348 9.146 1.00 96.56 91 GLY A O 1
ATOM 732 N N . SER A 1 92 ? 6.557 -9.898 8.684 1.00 97.06 92 SER A N 1
ATOM 733 C CA . SER A 1 92 ? 6.595 -10.478 7.342 1.00 97.06 92 SER A CA 1
ATOM 734 C C . SER A 1 92 ? 7.404 -9.607 6.380 1.00 97.06 92 SER A C 1
ATOM 736 O O . SER A 1 92 ? 7.508 -8.384 6.537 1.00 97.06 92 SER A O 1
ATOM 738 N N . GLU A 1 93 ? 7.975 -10.249 5.366 1.00 98.00 93 GLU A N 1
ATOM 739 C CA . GLU A 1 93 ? 8.633 -9.576 4.254 1.00 98.00 93 GLU A CA 1
ATOM 740 C C . GLU A 1 93 ? 7.815 -9.769 2.978 1.00 98.00 93 GLU A C 1
ATOM 742 O O . GLU A 1 93 ? 7.115 -10.772 2.787 1.00 98.00 93 GLU A O 1
ATOM 747 N N . ARG A 1 94 ? 7.834 -8.755 2.117 1.00 97.88 94 ARG A N 1
ATOM 748 C CA . ARG A 1 94 ? 7.057 -8.718 0.876 1.00 97.88 94 ARG A CA 1
ATOM 749 C C . ARG A 1 94 ? 7.874 -8.091 -0.235 1.00 97.88 94 ARG A C 1
ATOM 751 O O . ARG A 1 94 ? 8.832 -7.378 0.036 1.00 97.88 94 ARG A O 1
ATOM 758 N N . TRP A 1 95 ? 7.476 -8.313 -1.475 1.00 97.75 95 TRP A N 1
ATOM 759 C CA . TRP A 1 95 ? 8.123 -7.712 -2.631 1.00 97.75 95 TRP A CA 1
ATOM 760 C C . TRP A 1 95 ? 7.116 -7.341 -3.716 1.00 97.75 95 TRP A C 1
ATOM 762 O O . TRP A 1 95 ? 5.986 -7.844 -3.761 1.00 97.75 95 TRP A O 1
ATOM 772 N N . CYS A 1 96 ? 7.521 -6.428 -4.588 1.00 97.69 96 CYS A N 1
ATOM 773 C CA . CYS A 1 96 ? 6.801 -6.100 -5.812 1.00 97.69 96 CYS A CA 1
ATOM 774 C C . CYS A 1 96 ? 7.761 -5.562 -6.869 1.00 97.69 96 CYS A C 1
ATOM 776 O O . CYS A 1 96 ? 8.931 -5.302 -6.587 1.00 97.69 96 CYS A O 1
ATOM 778 N N . ILE A 1 97 ? 7.231 -5.310 -8.066 1.00 96.62 97 ILE A N 1
ATOM 779 C CA . ILE A 1 97 ? 7.968 -4.604 -9.109 1.00 96.62 97 ILE A CA 1
ATOM 780 C C . ILE A 1 97 ? 7.485 -3.162 -9.232 1.00 96.62 97 ILE A C 1
ATOM 782 O O . ILE A 1 97 ? 6.288 -2.870 -9.147 1.00 96.62 97 ILE A O 1
ATOM 786 N N . LEU A 1 98 ? 8.426 -2.264 -9.490 1.00 96.94 98 LEU A N 1
ATOM 787 C CA . LEU A 1 98 ? 8.179 -0.871 -9.812 1.00 96.94 98 LEU A CA 1
ATOM 788 C C . LEU A 1 98 ? 8.475 -0.603 -11.286 1.00 96.94 98 LEU A C 1
ATOM 790 O O . LEU A 1 98 ? 9.574 -0.871 -11.781 1.00 96.94 98 LEU A O 1
ATOM 794 N N . TYR A 1 99 ? 7.513 0.018 -11.958 1.00 95.38 99 TYR A N 1
ATOM 795 C CA . TYR A 1 99 ? 7.653 0.516 -13.325 1.00 95.38 99 TYR A CA 1
ATOM 796 C C . TYR A 1 99 ? 7.456 2.025 -13.371 1.00 95.38 99 TYR A C 1
ATOM 798 O O . TYR A 1 99 ? 6.640 2.563 -12.628 1.00 95.38 99 TYR A O 1
ATOM 806 N N . THR A 1 100 ? 8.123 2.706 -14.301 1.00 95.94 100 THR A N 1
ATOM 807 C CA . THR A 1 100 ? 7.740 4.072 -14.684 1.00 95.94 100 THR A CA 1
ATOM 808 C C . THR A 1 100 ? 6.964 4.068 -15.998 1.00 95.94 100 THR A C 1
ATOM 810 O O . THR A 1 100 ? 7.172 3.179 -16.831 1.00 95.94 100 THR A O 1
ATOM 813 N N . PRO A 1 101 ? 6.100 5.070 -16.244 1.00 95.19 101 PRO A N 1
ATOM 814 C CA . PRO A 1 101 ? 5.439 5.227 -17.536 1.00 95.19 101 PRO A CA 1
ATOM 815 C C . PRO A 1 101 ? 6.417 5.242 -18.719 1.00 95.19 101 PRO A C 1
ATOM 817 O O . PRO A 1 101 ? 6.114 4.688 -19.773 1.00 95.19 101 PRO A O 1
ATOM 820 N N . GLU A 1 102 ? 7.599 5.841 -18.545 1.00 94.94 102 GLU A N 1
ATOM 821 C CA . GLU A 1 102 ? 8.629 5.913 -19.587 1.00 94.94 102 GLU A CA 1
ATOM 822 C C . GLU A 1 102 ? 9.209 4.540 -19.920 1.00 94.94 102 GLU A C 1
ATOM 824 O O . GLU A 1 102 ? 9.191 4.151 -21.086 1.00 94.94 102 GLU A O 1
ATOM 829 N N . ARG A 1 103 ? 9.636 3.764 -18.913 1.00 94.31 103 ARG A N 1
ATOM 830 C CA . ARG A 1 103 ? 10.155 2.409 -19.151 1.00 94.31 103 ARG A CA 1
ATOM 831 C C . ARG A 1 103 ? 9.082 1.495 -19.738 1.00 94.31 103 ARG A C 1
ATOM 833 O O . ARG A 1 103 ? 9.377 0.698 -20.625 1.00 94.31 103 ARG A O 1
ATOM 840 N N . LEU A 1 104 ? 7.829 1.626 -19.287 1.00 93.38 104 LEU A N 1
ATOM 841 C CA . LEU A 1 104 ? 6.716 0.834 -19.819 1.00 93.38 104 LEU A CA 1
ATOM 842 C C . LEU A 1 104 ? 6.475 1.164 -21.295 1.00 93.38 104 LEU A C 1
ATOM 844 O O . LEU A 1 104 ? 6.310 0.262 -22.113 1.00 93.38 104 LEU A O 1
ATOM 848 N N . ARG A 1 105 ? 6.509 2.453 -21.654 1.00 93.69 105 ARG A N 1
ATOM 849 C CA . ARG A 1 105 ? 6.428 2.892 -23.050 1.00 93.69 105 ARG A CA 1
ATOM 850 C C . ARG A 1 105 ? 7.579 2.317 -23.875 1.00 93.69 105 ARG A C 1
ATOM 852 O O . ARG A 1 105 ? 7.318 1.787 -24.949 1.00 93.69 105 ARG A O 1
ATOM 859 N N . ASN A 1 106 ? 8.812 2.394 -23.379 1.00 93.94 106 ASN A N 1
ATOM 860 C CA . ASN A 1 106 ? 9.990 1.886 -24.083 1.00 93.94 106 ASN A CA 1
ATOM 861 C C . ASN A 1 106 ? 9.888 0.378 -24.342 1.00 93.94 106 ASN A C 1
ATOM 863 O O . ASN A 1 106 ? 10.148 -0.067 -25.459 1.00 93.94 106 ASN A O 1
ATOM 867 N N . LEU A 1 107 ? 9.457 -0.400 -23.340 1.00 92.75 107 LEU A N 1
ATOM 868 C CA . LEU A 1 107 ? 9.213 -1.834 -23.490 1.00 92.75 107 LEU A CA 1
ATOM 869 C C . LEU A 1 107 ? 8.152 -2.096 -24.569 1.00 92.75 107 LEU A C 1
ATOM 871 O O . LEU A 1 107 ? 8.395 -2.858 -25.500 1.00 92.75 107 LEU A O 1
ATOM 875 N N . LEU A 1 108 ? 6.992 -1.441 -24.478 1.00 92.88 108 LEU A N 1
ATOM 876 C CA . LEU A 1 108 ? 5.865 -1.666 -25.393 1.00 92.88 108 LEU A CA 1
ATOM 877 C C . LEU A 1 108 ? 6.114 -1.164 -26.825 1.00 92.88 108 LEU A C 1
ATOM 879 O O . LEU A 1 108 ? 5.396 -1.556 -27.741 1.00 92.88 108 LEU A O 1
ATOM 883 N N . GLN A 1 109 ? 7.118 -0.310 -27.033 1.00 93.50 109 GLN A N 1
ATOM 884 C CA . GLN A 1 109 ? 7.547 0.155 -28.355 1.00 93.50 109 GLN A CA 1
ATOM 885 C C . GLN A 1 109 ? 8.568 -0.775 -29.027 1.00 93.50 109 GLN A C 1
ATOM 887 O O . GLN A 1 109 ? 8.919 -0.545 -30.186 1.00 93.50 109 GLN A O 1
ATOM 892 N N . GLN A 1 110 ? 9.039 -1.824 -28.344 1.00 92.19 110 GLN A N 1
ATOM 893 C CA . GLN A 1 110 ? 9.951 -2.798 -28.939 1.00 92.19 110 GLN A CA 1
ATOM 894 C C . GLN A 1 110 ? 9.267 -3.511 -30.121 1.00 92.19 110 GLN A C 1
ATOM 896 O O . GLN A 1 110 ? 8.188 -4.084 -29.951 1.00 92.19 110 GLN A O 1
ATOM 901 N N . PRO A 1 111 ? 9.891 -3.545 -31.315 1.00 90.50 111 PRO A N 1
ATOM 902 C CA . PRO A 1 111 ? 9.254 -4.068 -32.527 1.00 90.50 111 PRO A CA 1
ATOM 903 C C . PRO A 1 111 ? 8.921 -5.564 -32.446 1.00 90.50 111 PRO A C 1
ATOM 905 O O . PRO A 1 111 ? 8.037 -6.031 -33.156 1.00 90.50 111 PRO A O 1
ATOM 908 N N . ASN A 1 112 ? 9.614 -6.303 -31.575 1.00 88.31 112 ASN A N 1
ATOM 909 C CA . ASN A 1 112 ? 9.490 -7.753 -31.429 1.00 88.31 112 ASN A CA 1
ATOM 910 C C . ASN A 1 112 ? 9.060 -8.170 -30.011 1.00 88.31 112 ASN A C 1
ATOM 912 O O . ASN A 1 112 ? 9.455 -9.238 -29.544 1.00 88.31 112 ASN A O 1
ATOM 916 N N . ILE A 1 113 ? 8.297 -7.335 -29.295 1.00 88.75 113 ILE A N 1
ATOM 917 C CA . ILE A 1 113 ? 7.785 -7.713 -27.972 1.00 88.75 113 ILE A CA 1
ATOM 918 C C . ILE A 1 113 ? 6.796 -8.887 -28.089 1.00 88.75 113 ILE A C 1
ATOM 920 O O . ILE A 1 113 ? 5.838 -8.846 -28.865 1.00 88.75 113 ILE A O 1
ATOM 924 N N . TYR A 1 114 ? 7.035 -9.948 -27.315 1.00 82.81 114 TYR A N 1
ATOM 925 C CA . TYR A 1 114 ? 6.126 -11.085 -27.188 1.00 82.81 114 TYR A CA 1
ATOM 926 C C . TYR A 1 114 ? 5.953 -11.471 -25.710 1.00 82.81 114 TYR A C 1
ATOM 928 O O . TYR A 1 114 ? 6.958 -11.722 -25.041 1.00 82.81 114 TYR A O 1
ATOM 936 N N . PRO A 1 115 ? 4.712 -11.580 -25.198 1.00 87.56 115 PRO A N 1
ATOM 937 C CA . PRO A 1 115 ? 3.453 -11.226 -25.866 1.00 87.56 115 PRO A CA 1
ATOM 938 C C . PRO A 1 115 ? 3.393 -9.733 -26.246 1.00 87.56 115 PRO A C 1
ATOM 940 O O . PRO A 1 115 ? 4.203 -8.942 -25.779 1.00 87.56 115 PRO A O 1
ATOM 943 N N . THR A 1 116 ? 2.439 -9.324 -27.094 1.00 88.56 116 THR A N 1
ATOM 944 C CA . THR A 1 116 ? 2.294 -7.924 -27.569 1.00 88.56 116 THR A CA 1
ATOM 945 C C . THR A 1 116 ? 1.798 -6.949 -26.486 1.00 88.56 116 THR A C 1
ATOM 947 O O . THR A 1 116 ? 1.142 -5.951 -26.771 1.00 88.56 116 THR A O 1
ATOM 950 N N . GLY A 1 117 ? 2.028 -7.281 -25.223 1.00 86.44 117 GLY A N 1
ATOM 951 C CA . GLY A 1 117 ? 1.554 -6.598 -24.035 1.00 86.44 117 GLY A CA 1
ATOM 952 C C . GLY A 1 117 ? 2.152 -7.259 -22.799 1.00 86.44 117 GLY A C 1
ATOM 953 O O . GLY A 1 117 ? 2.970 -8.169 -22.901 1.00 86.44 117 GLY A O 1
ATOM 954 N N . LEU A 1 118 ? 1.731 -6.814 -21.622 1.00 86.50 118 LEU A N 1
ATOM 955 C CA . LEU A 1 118 ? 2.285 -7.279 -20.357 1.00 86.50 118 LEU A CA 1
ATOM 956 C C . LEU A 1 118 ? 1.158 -7.495 -19.344 1.00 86.50 118 LEU A C 1
ATOM 958 O O . LEU A 1 118 ? 0.238 -6.684 -19.253 1.00 86.50 118 LEU A O 1
ATOM 962 N N . HIS A 1 119 ? 1.238 -8.573 -18.566 1.00 86.12 119 HIS A N 1
ATOM 963 C CA . HIS A 1 119 ? 0.403 -8.775 -17.385 1.00 86.12 119 HIS A CA 1
ATOM 964 C C . HIS A 1 119 ? 1.287 -9.181 -16.210 1.00 86.12 119 HIS A C 1
ATOM 966 O O . HIS A 1 119 ? 1.883 -10.256 -16.231 1.00 86.12 119 HIS A O 1
ATOM 972 N N . ILE A 1 120 ? 1.357 -8.331 -15.183 1.00 85.75 120 ILE A N 1
ATOM 973 C CA . ILE A 1 120 ? 2.100 -8.601 -13.950 1.00 85.75 120 ILE A CA 1
ATOM 974 C C . ILE A 1 120 ? 1.224 -8.204 -12.762 1.00 85.75 120 ILE A C 1
ATOM 976 O O . ILE A 1 120 ? 0.782 -7.062 -12.667 1.00 85.75 120 ILE A O 1
ATOM 980 N N . LYS A 1 121 ? 0.945 -9.161 -11.870 1.00 82.19 121 LYS A N 1
ATOM 981 C CA . LYS A 1 121 ? -0.024 -8.998 -10.769 1.00 82.19 121 LYS A CA 1
ATOM 982 C C . LYS A 1 121 ? 0.430 -8.053 -9.650 1.00 82.19 121 LYS A C 1
ATOM 984 O O . LYS A 1 121 ? -0.420 -7.494 -8.977 1.00 82.19 121 LYS A O 1
ATOM 989 N N . HIS A 1 122 ? 1.733 -7.891 -9.451 1.00 92.88 122 HIS A N 1
ATOM 990 C CA . HIS A 1 122 ? 2.339 -7.103 -8.368 1.00 92.88 122 HIS A CA 1
ATOM 991 C C . HIS A 1 122 ? 3.180 -5.953 -8.939 1.00 92.88 122 HIS A C 1
ATOM 993 O O . HIS A 1 122 ? 4.293 -5.684 -8.491 1.00 92.88 122 HIS A O 1
ATOM 999 N N . MET A 1 123 ? 2.674 -5.323 -10.004 1.00 95.06 123 MET A N 1
ATOM 1000 C CA . MET A 1 123 ? 3.302 -4.163 -10.624 1.00 95.06 123 MET A CA 1
ATOM 1001 C C . MET A 1 123 ? 2.680 -2.880 -10.100 1.00 95.06 123 MET A C 1
ATOM 1003 O O . MET A 1 123 ? 1.486 -2.645 -10.281 1.00 95.06 123 MET A O 1
ATOM 1007 N N . ILE A 1 124 ? 3.516 -2.021 -9.526 1.00 96.69 124 ILE A N 1
ATOM 1008 C CA . ILE A 1 124 ? 3.144 -0.665 -9.141 1.00 96.69 124 ILE A CA 1
ATOM 1009 C C . ILE A 1 124 ? 3.798 0.306 -10.125 1.00 96.69 124 ILE A C 1
ATOM 1011 O O . ILE A 1 124 ? 5.012 0.286 -10.339 1.00 96.69 124 ILE A O 1
ATOM 1015 N N . VAL A 1 125 ? 2.986 1.167 -10.739 1.00 95.81 125 VAL A N 1
ATOM 1016 C CA . VAL A 1 125 ? 3.482 2.219 -11.632 1.00 95.81 125 VAL A CA 1
ATOM 1017 C C . VAL A 1 125 ? 3.742 3.481 -10.816 1.00 95.81 125 VAL A C 1
ATOM 1019 O O . VAL A 1 125 ? 2.825 4.048 -10.227 1.00 95.81 125 VAL A O 1
ATOM 1022 N N . VAL A 1 126 ? 4.994 3.930 -10.801 1.00 97.06 126 VAL A N 1
ATOM 1023 C CA . VAL A 1 126 ? 5.451 5.141 -10.112 1.00 97.06 126 VAL A CA 1
ATOM 1024 C C . VAL A 1 126 ? 5.880 6.196 -11.122 1.00 97.06 126 VAL A C 1
ATOM 1026 O O . VAL A 1 126 ? 6.343 5.882 -12.215 1.00 97.06 126 VAL A O 1
ATOM 1029 N N . LYS A 1 127 ? 5.753 7.474 -10.763 1.00 95.75 127 LYS A N 1
ATOM 1030 C CA . LYS A 1 127 ? 6.138 8.580 -11.650 1.00 95.75 127 LYS A CA 1
ATOM 1031 C C . LYS A 1 127 ? 7.618 8.520 -12.041 1.00 95.75 127 LYS A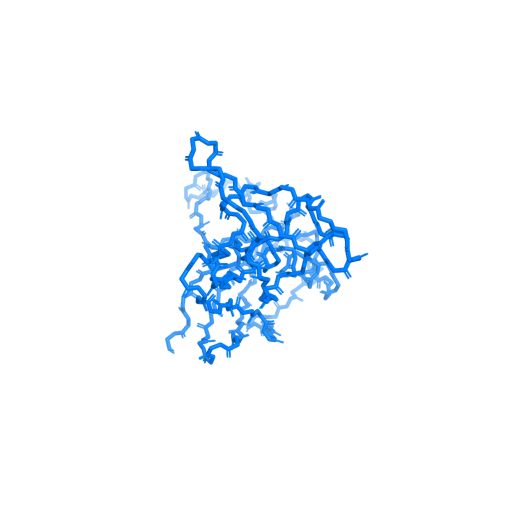 C 1
ATOM 1033 O O . LYS A 1 127 ? 7.947 8.697 -13.211 1.00 95.75 127 LYS A O 1
ATOM 1038 N N . SER A 1 128 ? 8.497 8.283 -11.071 1.00 94.94 128 SER A N 1
ATOM 1039 C CA . SER A 1 128 ? 9.941 8.201 -11.278 1.00 94.94 128 SER A CA 1
ATOM 1040 C C . SER A 1 128 ? 10.603 7.279 -10.256 1.00 94.94 128 SER A C 1
ATOM 1042 O O . SER A 1 128 ? 9.994 6.880 -9.259 1.00 94.94 128 SER A O 1
ATOM 1044 N N . TYR A 1 129 ? 11.891 7.000 -10.468 1.00 94.50 129 TYR A N 1
ATOM 1045 C CA . TYR A 1 129 ? 12.726 6.351 -9.468 1.00 94.50 129 TYR A CA 1
ATOM 1046 C C . TYR A 1 129 ? 13.379 7.345 -8.479 1.00 94.50 129 TYR A C 1
ATOM 1048 O O . TYR A 1 129 ? 14.414 7.026 -7.894 1.00 94.50 129 TYR A O 1
ATOM 1056 N N . ASN A 1 130 ? 12.747 8.483 -8.163 1.00 94.81 130 ASN A N 1
ATOM 1057 C CA . ASN A 1 130 ? 13.090 9.312 -6.993 1.00 94.81 130 ASN A CA 1
ATOM 1058 C C . ASN A 1 130 ? 12.446 8.762 -5.719 1.00 94.81 130 ASN A C 1
ATOM 1060 O O . ASN A 1 130 ? 11.295 8.346 -5.753 1.00 94.81 130 ASN A O 1
ATOM 1064 N N . ILE A 1 131 ? 13.185 8.691 -4.603 1.00 94.88 131 ILE A N 1
ATOM 1065 C CA . ILE A 1 131 ? 12.722 8.054 -3.345 1.00 94.88 131 ILE A CA 1
ATOM 1066 C C . ILE A 1 131 ? 11.354 8.593 -2.906 1.00 94.88 131 ILE A C 1
ATOM 1068 O O . ILE A 1 131 ? 10.474 7.795 -2.598 1.00 94.88 131 ILE A O 1
ATOM 1072 N N . GLU A 1 132 ? 11.158 9.909 -2.972 1.00 95.94 132 GLU A N 1
ATOM 1073 C CA . GLU A 1 132 ? 9.910 10.581 -2.588 1.00 95.94 132 GLU A CA 1
ATOM 1074 C C . GLU A 1 132 ? 8.697 10.096 -3.394 1.00 95.94 132 GLU A C 1
ATOM 1076 O O . GLU A 1 132 ? 7.655 9.801 -2.811 1.00 95.94 132 GLU A O 1
ATOM 1081 N N . ASP A 1 133 ? 8.843 9.934 -4.714 1.00 94.69 133 ASP A N 1
ATOM 1082 C CA . ASP A 1 133 ? 7.739 9.512 -5.582 1.00 94.69 133 ASP A CA 1
ATOM 1083 C C . ASP A 1 133 ? 7.250 8.100 -5.223 1.00 94.69 133 ASP A C 1
ATOM 1085 O O . ASP A 1 133 ? 6.043 7.866 -5.189 1.00 94.69 133 ASP A O 1
ATOM 1089 N N . LYS A 1 134 ? 8.150 7.150 -4.921 1.00 95.19 134 LYS A N 1
ATOM 1090 C CA . LYS A 1 134 ? 7.699 5.791 -4.548 1.00 95.19 134 LYS A CA 1
ATOM 1091 C C . LYS A 1 134 ? 7.256 5.715 -3.106 1.00 95.19 134 LYS A C 1
ATOM 1093 O O . LYS A 1 134 ? 6.276 5.032 -2.848 1.00 95.19 134 LYS A O 1
ATOM 1098 N N . GLN A 1 135 ? 7.927 6.423 -2.195 1.00 97.31 135 GLN A N 1
ATOM 1099 C CA . GLN A 1 135 ? 7.480 6.494 -0.807 1.00 97.31 135 GLN A CA 1
ATOM 1100 C C . GLN A 1 135 ? 6.034 6.992 -0.754 1.00 97.31 135 GLN A C 1
ATOM 1102 O O . GLN A 1 135 ? 5.195 6.340 -0.148 1.00 97.31 135 GLN A O 1
ATOM 1107 N N . SER A 1 136 ? 5.710 8.055 -1.498 1.00 97.00 136 SER A N 1
ATOM 1108 C CA . SER A 1 136 ? 4.347 8.583 -1.568 1.00 97.00 136 SER A CA 1
ATOM 1109 C C . SER A 1 136 ? 3.326 7.561 -2.083 1.00 97.00 136 SER A C 1
ATOM 1111 O O . SER A 1 136 ? 2.215 7.511 -1.558 1.00 97.00 136 SER A O 1
ATOM 1113 N N . VAL A 1 137 ? 3.668 6.758 -3.097 1.00 97.69 137 VAL A N 1
ATOM 1114 C CA . VAL A 1 137 ? 2.760 5.729 -3.636 1.00 97.69 137 VAL A CA 1
ATOM 1115 C C . VAL A 1 137 ? 2.600 4.560 -2.663 1.00 97.69 137 VAL A C 1
ATOM 1117 O O . VAL A 1 137 ? 1.479 4.110 -2.433 1.00 97.69 137 VAL A O 1
ATOM 1120 N N . LEU A 1 138 ? 3.695 4.079 -2.072 1.00 97.81 138 LEU A N 1
ATOM 1121 C CA . LEU A 1 138 ? 3.665 2.982 -1.104 1.00 97.81 138 LEU A CA 1
ATOM 1122 C C . LEU A 1 138 ? 2.903 3.374 0.166 1.00 97.81 138 LEU A C 1
ATOM 1124 O O . LEU A 1 138 ? 2.088 2.589 0.644 1.00 97.81 138 LEU A O 1
ATOM 1128 N N . ASP A 1 139 ? 3.102 4.597 0.661 1.00 96.38 139 ASP A N 1
ATOM 1129 C CA . ASP A 1 139 ? 2.361 5.137 1.802 1.00 96.38 139 ASP A CA 1
ATOM 1130 C C . ASP A 1 139 ? 0.869 5.220 1.495 1.00 96.38 139 ASP A C 1
ATOM 1132 O O . ASP A 1 139 ? 0.056 4.789 2.310 1.00 96.38 139 ASP A O 1
ATOM 1136 N N . TYR A 1 140 ? 0.501 5.716 0.311 1.00 95.94 140 TYR A N 1
ATOM 1137 C CA . TYR A 1 140 ? -0.895 5.775 -0.114 1.00 95.94 140 TYR A CA 1
ATOM 1138 C C . TYR A 1 140 ? -1.537 4.382 -0.141 1.00 95.94 140 TYR A C 1
ATOM 1140 O O . TYR A 1 140 ? -2.563 4.166 0.501 1.00 95.94 140 TYR A O 1
ATOM 1148 N N . LEU A 1 141 ? -0.905 3.411 -0.810 1.00 96.69 141 LEU A N 1
ATOM 1149 C CA . LEU A 1 141 ? -1.406 2.035 -0.859 1.00 96.69 141 LEU A CA 1
ATOM 1150 C C . LEU A 1 141 ? -1.482 1.401 0.535 1.00 96.69 141 LEU A C 1
ATOM 1152 O O . LEU A 1 141 ? -2.404 0.635 0.806 1.00 96.69 141 LEU A O 1
ATOM 1156 N N . ASN A 1 142 ? -0.534 1.704 1.425 1.00 96.56 142 ASN A N 1
ATOM 1157 C CA . ASN A 1 142 ? -0.563 1.208 2.797 1.00 96.56 142 ASN A CA 1
ATOM 1158 C C . ASN A 1 142 ? -1.740 1.809 3.579 1.00 96.56 142 ASN A C 1
ATOM 1160 O O . ASN A 1 142 ? -2.464 1.075 4.243 1.00 96.56 142 ASN A O 1
ATOM 1164 N N . GLN A 1 143 ? -1.965 3.124 3.475 1.00 94.75 143 GLN A N 1
ATOM 1165 C CA . GLN A 1 143 ? -3.079 3.796 4.152 1.00 94.75 143 GLN A CA 1
ATOM 1166 C C . GLN A 1 143 ? -4.444 3.304 3.662 1.00 94.75 143 GLN A C 1
ATOM 1168 O O . GLN A 1 143 ? -5.348 3.116 4.475 1.00 94.75 143 GLN A O 1
ATOM 1173 N N . GLU A 1 144 ? -4.573 3.031 2.364 1.00 94.19 144 GLU A N 1
ATOM 1174 C CA . GLU A 1 144 ? -5.816 2.548 1.756 1.00 94.19 144 GLU A CA 1
ATOM 1175 C C . GLU A 1 144 ? -6.055 1.035 1.916 1.00 94.19 144 GLU A C 1
ATOM 1177 O O . GLU A 1 144 ? -7.077 0.528 1.471 1.00 94.19 144 GLU A O 1
ATOM 1182 N N . ASP A 1 145 ? -5.166 0.314 2.608 1.00 94.62 145 ASP A N 1
ATOM 1183 C CA . ASP A 1 145 ? -5.196 -1.149 2.750 1.00 94.62 145 ASP A CA 1
ATOM 1184 C C . ASP A 1 145 ? -5.031 -1.952 1.445 1.00 94.62 145 ASP A C 1
ATOM 1186 O O . ASP A 1 145 ? -5.429 -3.112 1.351 1.00 94.62 145 ASP A O 1
ATOM 1190 N N . GLU A 1 146 ? -4.394 -1.356 0.443 1.00 95.50 146 GLU A N 1
ATOM 1191 C CA . GLU A 1 146 ? -4.192 -1.947 -0.885 1.00 95.50 146 GLU A CA 1
ATOM 1192 C C . GLU A 1 146 ? -2.784 -2.541 -1.059 1.00 95.50 146 GLU A C 1
ATOM 1194 O O . GLU A 1 146 ? -2.552 -3.385 -1.928 1.00 95.50 146 GLU A O 1
ATOM 1199 N N . LEU A 1 147 ? -1.818 -2.153 -0.214 1.00 96.50 147 LEU A N 1
ATOM 1200 C CA . LEU A 1 147 ? -0.418 -2.563 -0.375 1.00 96.50 147 LEU A CA 1
ATOM 1201 C C . LEU A 1 147 ? -0.227 -4.086 -0.298 1.00 96.50 147 LEU A C 1
ATOM 1203 O O . LEU A 1 147 ? 0.557 -4.644 -1.066 1.00 96.50 147 LEU A O 1
ATOM 1207 N N . ILE A 1 148 ? -0.960 -4.781 0.579 1.00 94.88 148 ILE A N 1
ATOM 1208 C CA . ILE A 1 148 ? -0.900 -6.250 0.678 1.00 94.88 148 ILE A CA 1
ATOM 1209 C C . ILE A 1 148 ? -1.372 -6.901 -0.627 1.00 94.88 148 ILE A C 1
ATOM 1211 O O . ILE A 1 148 ? -0.750 -7.861 -1.080 1.00 94.88 148 ILE A O 1
ATOM 1215 N N . GLY A 1 149 ? -2.435 -6.376 -1.244 1.00 94.62 149 GLY A N 1
ATOM 1216 C CA . GLY A 1 149 ? -2.957 -6.873 -2.520 1.00 94.62 149 GLY A CA 1
ATOM 1217 C C . GLY A 1 149 ? -2.028 -6.592 -3.705 1.00 94.62 149 GLY A C 1
ATOM 1218 O O . GLY A 1 149 ? -1.975 -7.385 -4.643 1.00 94.62 149 GLY A O 1
ATOM 1219 N N . ALA A 1 150 ? -1.258 -5.503 -3.640 1.00 96.25 150 ALA A N 1
ATOM 1220 C CA . ALA A 1 150 ? -0.314 -5.088 -4.678 1.00 96.25 150 ALA A CA 1
ATOM 1221 C C . ALA A 1 150 ? 1.067 -5.776 -4.603 1.00 96.25 150 ALA A C 1
ATOM 1223 O O . ALA A 1 150 ? 1.913 -5.554 -5.470 1.00 96.25 150 ALA A O 1
ATOM 1224 N N . THR A 1 151 ? 1.320 -6.594 -3.579 1.00 97.00 151 THR A N 1
ATOM 1225 C CA . THR A 1 151 ? 2.638 -7.181 -3.279 1.00 97.00 151 THR A CA 1
ATOM 1226 C C . THR A 1 151 ? 2.535 -8.685 -3.040 1.00 97.00 151 THR A C 1
ATOM 1228 O O . THR A 1 151 ? 1.470 -9.211 -2.713 1.00 97.00 151 THR A O 1
ATOM 1231 N N . LEU A 1 152 ? 3.652 -9.399 -3.165 1.00 96.94 152 LEU A N 1
ATOM 1232 C CA . LEU A 1 152 ? 3.750 -10.830 -2.873 1.00 96.94 152 LEU A CA 1
ATOM 1233 C C . LEU A 1 152 ? 4.596 -11.082 -1.619 1.00 96.94 152 LEU A C 1
ATOM 1235 O O . LEU A 1 152 ? 5.478 -10.281 -1.325 1.00 96.94 152 LEU A O 1
ATOM 1239 N N . PRO A 1 153 ? 4.368 -12.179 -0.874 1.00 96.94 153 PRO A N 1
ATOM 1240 C CA . PRO A 1 153 ? 5.263 -12.580 0.208 1.00 96.94 153 PRO A CA 1
ATOM 1241 C C . PRO A 1 153 ? 6.690 -12.831 -0.299 1.00 96.94 153 PRO A C 1
ATOM 1243 O O . PRO A 1 153 ? 6.876 -13.484 -1.329 1.00 96.94 153 PRO A O 1
ATOM 1246 N N . LEU A 1 154 ? 7.676 -12.330 0.441 1.00 91.25 154 LEU A N 1
ATOM 1247 C CA . LEU A 1 154 ? 9.085 -12.685 0.312 1.00 91.25 154 LEU A CA 1
ATOM 1248 C C . LEU A 1 154 ? 9.345 -13.743 1.394 1.00 91.25 154 LEU A C 1
ATOM 1250 O O . LEU A 1 154 ? 9.169 -13.463 2.577 1.00 91.25 154 LEU A O 1
ATOM 1254 N N . THR A 1 155 ? 9.579 -14.986 0.974 1.00 80.00 155 THR A N 1
ATOM 1255 C CA . THR A 1 155 ? 9.638 -16.172 1.853 1.00 80.00 155 THR A CA 1
ATOM 1256 C C . THR A 1 155 ? 10.751 -16.121 2.881 1.00 80.00 155 THR A C 1
ATOM 1258 O O . THR A 1 155 ? 11.882 -15.796 2.456 1.00 80.00 155 THR A O 1
#

Sequence (155 aa):
MINKNIVCRTPGVYSEGITRGKSYQVIDINADEDMVRLKCDNGRLKWFPLSHFNVNSEGVIDLISWKFDDEVSNDPNEINWIEISMKMSDGSERWCILYTPERLRNLLQQPNIYPTGLHIKHMIVVKSYNIEDKQSVLDYLNQEDELIGATLPLT